Protein AF-A0A4R6F781-F1 (afdb_monomer)

Mean predicted aligned error: 14.63 Å

Nearest PDB structures (foldseek):
  2o2l-assembly2_L  TM=5.887E-01  e=5.735E-02  Escherichia coli
  2o2l-assembly1_H  TM=6.234E-01  e=1.336E-01  Escherichia coli
  2wv6-assembly2_D  TM=6.504E-01  e=1.875E-01  Citrobacter freundii
  2nch-assembly1_A  TM=5.104E-01  e=1.067E-01  Wolbachia endosymbiont strain TRS of Brugia malayi
  4d05-assembly2_B  TM=3.793E-01  e=1.414E-01  Psychromonas sp. SP041

Sequence (125 aa):
MSDAETRAGKNKVAKFSATSRRASSVRAALCRALPFLRTRLQTTSIPRRTTGKVSSLEYDRFGDFEGFRLLTEEGFEHAFRSREHAIEDVIRCAWRERDVITVIVLRHEPHVPVSIVLRRAPRLH

Foldseek 3Di:
DDDDDDDDDDWDKDADDPDDDDDDDDDDDDDPDDPDDDDPPPPPQDWDKAKAWWPFWDADPVRQGFWTWGQGPVRDIDTAGDRDVVVVVVNVVCNVLRWMKMFTGGPVCNRYGRIIITHGDPPPD

pLDDT: mean 71.87, std 24.79, range [28.05, 96.25]

Secondary structure (DSSP, 8-state):
------------EEE--------------------S---------PPEEEEEEEEEEEE-TTS-EEEEEEEETTS-EEEEE---HHHHHHHHHHHHHT-EEEEEEETTEEEEEEEEEEEPPP---

Structure (mmCIF, N/CA/C/O backbone):
data_AF-A0A4R6F781-F1
#
_entry.id   AF-A0A4R6F781-F1
#
loop_
_atom_site.group_PDB
_atom_site.id
_atom_site.type_symbol
_atom_site.label_atom_id
_atom_site.label_alt_id
_atom_site.label_comp_id
_atom_site.label_asym_id
_atom_site.label_entity_id
_atom_site.label_seq_id
_atom_site.pdbx_PDB_ins_code
_atom_site.Cartn_x
_atom_site.Cartn_y
_atom_site.Cartn_z
_atom_site.occupancy
_atom_site.B_iso_or_equiv
_atom_site.auth_seq_id
_atom_site.auth_comp_id
_atom_site.auth_asym_id
_atom_site.auth_atom_id
_atom_site.pdbx_PDB_model_num
ATOM 1 N N . MET A 1 1 ? -18.808 -30.383 31.584 1.00 37.31 1 MET A N 1
ATOM 2 C CA . MET A 1 1 ? -18.806 -31.017 30.252 1.00 37.31 1 MET A CA 1
ATOM 3 C C . MET A 1 1 ? -18.977 -29.875 29.258 1.00 37.31 1 MET A C 1
ATOM 5 O O . MET A 1 1 ? -20.035 -29.270 29.275 1.00 37.31 1 MET A O 1
ATOM 9 N N . SER A 1 2 ? -17.875 -29.295 28.767 1.00 41.69 2 SER A N 1
ATOM 10 C CA . SER A 1 2 ? -17.191 -29.708 27.515 1.00 41.69 2 SER A CA 1
ATOM 11 C C . SER A 1 2 ? -17.969 -29.128 26.317 1.00 41.69 2 SER A C 1
ATOM 13 O O . SER A 1 2 ? -19.146 -29.423 26.198 1.00 41.69 2 SER A O 1
ATOM 15 N N . ASP A 1 3 ? -17.471 -28.233 25.461 1.00 36.88 3 ASP A N 1
ATOM 16 C CA . ASP A 1 3 ? -16.095 -27.963 25.050 1.00 36.88 3 ASP A CA 1
ATOM 17 C C . ASP A 1 3 ? -15.907 -26.528 24.531 1.00 36.88 3 ASP A C 1
ATOM 19 O O . ASP A 1 3 ? -16.803 -25.912 23.954 1.00 36.88 3 ASP A O 1
ATOM 23 N N . ALA A 1 4 ? -14.693 -26.019 24.735 1.00 47.44 4 ALA A N 1
ATOM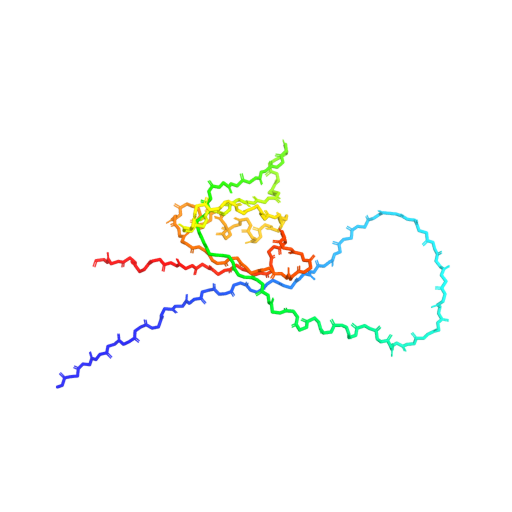 24 C CA . ALA A 1 4 ? -14.168 -24.816 24.115 1.00 47.44 4 ALA A CA 1
ATOM 25 C C . ALA A 1 4 ? -13.626 -25.166 22.7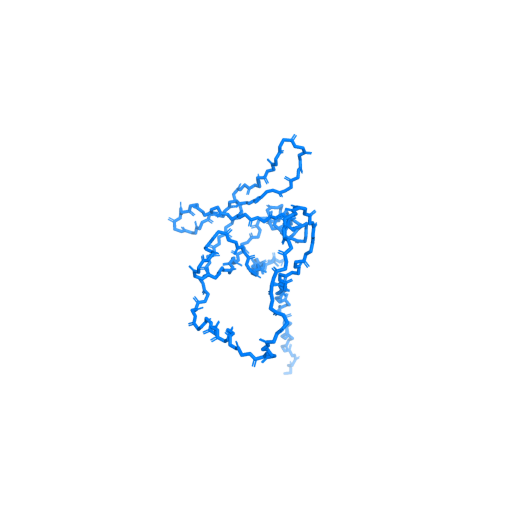21 1.00 47.44 4 ALA A C 1
ATOM 27 O O . ALA A 1 4 ? -12.674 -25.936 22.608 1.00 47.44 4 ALA A O 1
ATOM 28 N N . GLU A 1 5 ? -14.181 -24.579 21.660 1.00 38.59 5 GLU A N 1
ATOM 29 C CA . GLU A 1 5 ? -13.634 -24.742 20.310 1.00 38.59 5 GLU A CA 1
ATOM 30 C C . GLU A 1 5 ? -12.782 -23.524 19.929 1.00 38.59 5 GLU A C 1
ATOM 32 O O . GLU A 1 5 ? -13.252 -22.495 19.443 1.00 38.59 5 GLU A O 1
ATOM 37 N N . THR A 1 6 ? -11.479 -23.641 20.185 1.00 44.66 6 THR A N 1
ATOM 38 C CA . THR A 1 6 ? -10.445 -22.711 19.727 1.00 44.66 6 THR A CA 1
ATOM 39 C C . THR A 1 6 ? -10.297 -22.805 18.205 1.00 44.66 6 THR A C 1
ATOM 41 O O . THR A 1 6 ? -9.727 -23.766 17.689 1.00 44.66 6 THR A O 1
ATOM 44 N N . ARG A 1 7 ? -10.762 -21.795 17.457 1.00 43.66 7 ARG A N 1
ATOM 45 C CA . ARG A 1 7 ? -10.532 -21.703 16.003 1.00 43.66 7 ARG A CA 1
ATOM 46 C C . ARG A 1 7 ? -9.412 -20.720 15.679 1.00 43.66 7 ARG A C 1
ATOM 48 O O . ARG A 1 7 ? -9.551 -19.506 15.786 1.00 43.66 7 ARG A O 1
ATOM 55 N N . ALA A 1 8 ? -8.285 -21.295 15.268 1.00 40.84 8 ALA A N 1
ATOM 56 C CA . ALA A 1 8 ? -7.072 -20.612 14.850 1.00 40.84 8 ALA A CA 1
ATOM 57 C C . ALA A 1 8 ? -7.319 -19.641 13.677 1.00 40.84 8 ALA A C 1
ATOM 59 O O . ALA A 1 8 ? -7.672 -20.048 12.566 1.00 40.84 8 ALA A O 1
ATOM 60 N N . GLY A 1 9 ? -7.079 -18.349 13.915 1.00 40.84 9 GLY A N 1
ATOM 61 C CA . GLY A 1 9 ? -7.039 -17.317 12.882 1.00 40.84 9 GLY A CA 1
ATOM 62 C C . GLY A 1 9 ? -5.880 -17.562 11.915 1.00 40.84 9 GLY A C 1
ATOM 63 O O . GLY A 1 9 ? -4.708 -17.499 12.286 1.00 40.84 9 GLY A O 1
ATOM 64 N N . LYS A 1 10 ? -6.202 -17.860 10.654 1.00 40.25 10 LYS A N 1
ATOM 65 C CA . LYS A 1 10 ? -5.215 -18.061 9.587 1.00 40.25 10 LYS A CA 1
ATOM 66 C C . LYS A 1 10 ? -4.642 -16.710 9.149 1.00 40.25 10 LYS A C 1
ATOM 68 O O . LYS A 1 10 ? -5.198 -16.052 8.273 1.00 40.25 10 LYS A O 1
ATOM 73 N N . ASN A 1 11 ? -3.509 -16.315 9.727 1.00 39.56 11 ASN 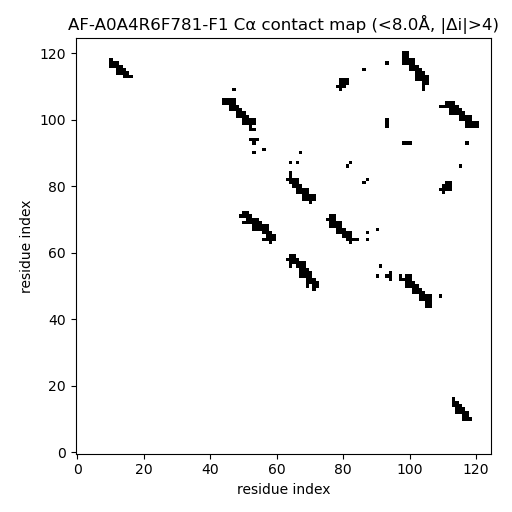A N 1
ATOM 74 C CA . ASN A 1 11 ? -2.701 -15.205 9.219 1.00 39.56 11 ASN A CA 1
ATOM 75 C C . ASN A 1 11 ? -2.100 -15.600 7.862 1.00 39.56 11 ASN A C 1
ATOM 77 O O . ASN A 1 11 ? -1.165 -16.399 7.797 1.00 39.56 11 ASN A O 1
ATOM 81 N N . LYS A 1 12 ? -2.634 -15.052 6.764 1.00 46.22 12 LYS A N 1
ATOM 82 C CA . LYS A 1 12 ? -2.005 -15.180 5.444 1.00 46.22 12 LYS A CA 1
ATOM 83 C C . LYS A 1 12 ? -0.759 -14.296 5.412 1.00 46.22 12 LYS A C 1
ATOM 85 O O . LYS A 1 12 ? -0.855 -13.074 5.367 1.00 46.22 12 LYS A O 1
ATOM 90 N N . VAL A 1 13 ? 0.408 -14.932 5.455 1.00 44.47 13 VAL A N 1
ATOM 91 C CA . VAL A 1 13 ? 1.707 -14.281 5.263 1.00 44.47 13 VAL A CA 1
ATOM 92 C C . VAL A 1 13 ? 2.132 -14.518 3.821 1.00 44.47 13 VAL A C 1
ATOM 94 O O . VAL A 1 13 ? 2.471 -15.642 3.457 1.00 44.47 13 VAL A O 1
ATOM 97 N N . ALA A 1 14 ? 2.116 -13.470 3.002 1.00 52.00 14 ALA A N 1
ATOM 98 C CA . ALA A 1 14 ? 2.714 -13.526 1.677 1.00 52.00 14 ALA A CA 1
ATOM 99 C C . ALA A 1 14 ? 4.215 -13.206 1.811 1.00 52.00 14 ALA A C 1
ATOM 101 O O . ALA A 1 14 ? 4.609 -12.102 2.204 1.00 52.00 14 ALA A O 1
ATOM 102 N N . LYS A 1 15 ? 5.060 -14.216 1.574 1.00 36.34 15 LYS A N 1
ATOM 103 C CA . LYS A 1 15 ? 6.518 -14.069 1.462 1.00 36.34 15 LYS A CA 1
ATOM 104 C C . LYS A 1 15 ? 6.855 -13.964 -0.020 1.00 36.34 15 LYS A C 1
ATOM 106 O O . LYS A 1 15 ? 6.595 -14.915 -0.750 1.00 36.34 15 LYS A O 1
ATOM 111 N N . PHE A 1 16 ? 7.431 -12.844 -0.445 1.00 43.28 16 PHE A N 1
ATOM 112 C CA . PHE A 1 16 ? 7.812 -12.636 -1.838 1.00 43.28 16 PHE A CA 1
ATOM 113 C C . PHE A 1 16 ? 9.327 -12.786 -1.987 1.00 43.28 16 PHE A C 1
ATOM 115 O O . PHE A 1 16 ? 10.110 -12.125 -1.306 1.00 43.28 16 PHE A O 1
ATOM 122 N N . SER A 1 17 ? 9.743 -13.721 -2.840 1.00 31.92 17 SER A N 1
ATOM 123 C CA . SER A 1 17 ? 11.125 -13.856 -3.288 1.00 31.92 17 SER A CA 1
ATOM 124 C C . SER A 1 17 ? 11.301 -13.020 -4.550 1.00 31.92 17 SER A C 1
ATOM 126 O O . SER A 1 17 ? 10.728 -13.356 -5.589 1.00 31.92 17 SER A O 1
ATOM 128 N N . ALA A 1 18 ? 12.102 -11.957 -4.455 1.00 36.31 18 ALA A N 1
ATOM 129 C CA . ALA A 1 18 ? 12.500 -11.113 -5.575 1.00 36.31 18 ALA A CA 1
ATOM 130 C C . ALA A 1 18 ? 13.057 -11.978 -6.718 1.00 36.31 18 ALA A C 1
ATOM 132 O O . ALA A 1 18 ? 14.193 -12.454 -6.666 1.00 36.31 18 ALA A O 1
ATOM 133 N N . THR A 1 19 ? 12.238 -12.219 -7.742 1.00 37.38 19 THR A N 1
ATOM 134 C CA . THR A 1 19 ? 12.631 -13.017 -8.904 1.00 37.38 19 THR A CA 1
ATOM 135 C C . THR A 1 19 ? 12.803 -12.085 -10.089 1.00 37.38 19 THR A C 1
ATOM 137 O O . THR A 1 19 ? 11.876 -11.761 -10.820 1.00 37.38 19 THR A O 1
ATOM 140 N N . SER A 1 20 ? 14.046 -11.638 -10.227 1.00 39.53 20 SER A N 1
ATOM 141 C CA . SER A 1 20 ? 14.620 -10.982 -11.397 1.00 39.53 20 SER A CA 1
ATOM 142 C C . SER A 1 20 ? 14.372 -11.753 -12.703 1.00 39.53 20 SER A C 1
ATOM 144 O O . SER A 1 20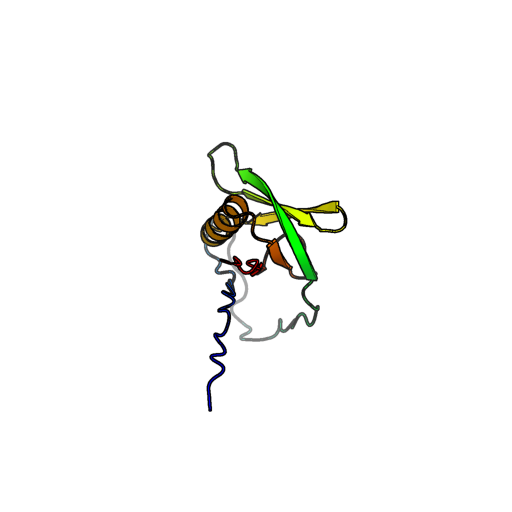 ? 14.500 -12.982 -12.715 1.00 39.53 20 SER A O 1
ATOM 146 N N . ARG A 1 21 ? 14.100 -11.005 -13.791 1.00 43.88 21 ARG A N 1
ATOM 147 C CA . ARG A 1 21 ? 14.527 -11.149 -15.217 1.00 43.88 21 ARG A CA 1
ATOM 148 C C . ARG A 1 21 ? 13.634 -10.213 -16.063 1.00 43.88 21 ARG A C 1
ATOM 150 O O . ARG A 1 21 ? 12.451 -10.162 -15.778 1.00 43.88 21 ARG A O 1
ATOM 157 N N . ARG A 1 22 ? 14.007 -9.493 -17.132 1.00 45.66 22 ARG A N 1
ATOM 158 C CA . ARG A 1 22 ? 15.173 -9.207 -18.024 1.00 45.66 22 ARG A CA 1
ATOM 159 C C . ARG A 1 22 ? 14.634 -8.121 -19.014 1.00 45.66 22 ARG A C 1
ATOM 161 O O . ARG A 1 22 ? 13.423 -8.006 -19.110 1.00 45.66 22 ARG A O 1
ATOM 168 N N . ALA A 1 23 ? 15.338 -7.357 -19.853 1.00 33.41 23 ALA A N 1
ATOM 169 C CA . ALA A 1 23 ? 16.737 -7.085 -20.192 1.00 33.41 23 ALA A CA 1
ATOM 170 C C . ALA A 1 23 ? 16.756 -5.992 -21.291 1.00 33.41 23 ALA A C 1
ATOM 172 O O . ALA A 1 23 ? 15.862 -6.005 -22.128 1.00 33.41 23 ALA A O 1
ATOM 173 N N . SER A 1 24 ? 17.806 -5.157 -21.335 1.00 30.53 24 SER A N 1
ATOM 174 C CA . SER A 1 24 ? 18.468 -4.556 -22.527 1.00 30.53 24 SER A CA 1
ATOM 175 C C . SER A 1 24 ? 19.379 -3.418 -22.017 1.00 30.53 24 SER A C 1
ATOM 177 O O . SER A 1 24 ? 18.921 -2.643 -21.193 1.00 30.53 24 SER A O 1
ATOM 179 N N . SER A 1 25 ? 20.647 -3.202 -22.380 1.00 28.05 25 SER A N 1
ATOM 180 C CA . SER A 1 25 ? 21.476 -3.662 -23.491 1.00 28.05 25 SER A CA 1
ATOM 181 C C . SER A 1 25 ? 22.961 -3.296 -23.217 1.00 28.05 25 SER A C 1
ATOM 183 O O . SER A 1 25 ? 23.234 -2.333 -22.509 1.00 28.05 25 SER A O 1
ATOM 185 N N . VAL A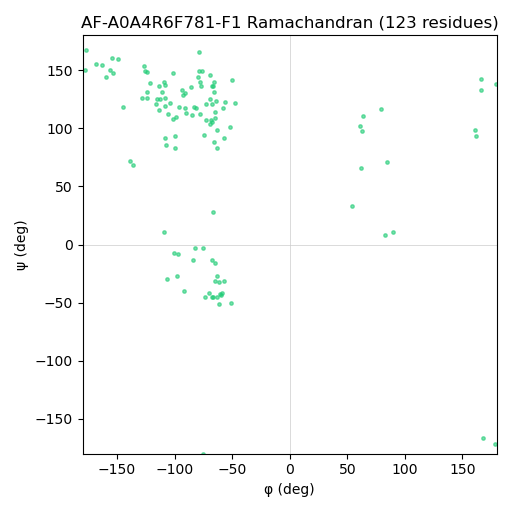 1 26 ? 23.885 -4.048 -23.834 1.00 37.41 26 VAL A N 1
ATOM 186 C CA . VAL A 1 26 ? 25.315 -3.773 -24.151 1.00 37.41 26 VAL A CA 1
ATOM 187 C C . VAL A 1 26 ? 26.346 -3.508 -23.026 1.00 37.41 26 VAL A C 1
ATOM 189 O O . VAL A 1 26 ? 26.565 -2.377 -22.615 1.00 37.41 26 VAL A O 1
ATOM 192 N N . ARG A 1 27 ? 27.162 -4.521 -22.686 1.00 33.78 27 ARG A N 1
ATOM 193 C CA . ARG A 1 27 ? 28.599 -4.592 -23.059 1.00 33.78 27 ARG A CA 1
ATOM 194 C C . ARG A 1 27 ? 29.262 -5.858 -22.509 1.00 33.78 27 ARG A C 1
ATOM 196 O O . ARG A 1 27 ? 29.007 -6.301 -21.397 1.00 33.78 27 ARG A O 1
ATOM 203 N N . ALA A 1 28 ? 30.081 -6.446 -23.367 1.00 28.47 28 ALA A N 1
ATOM 204 C CA . ALA A 1 28 ? 30.699 -7.747 -23.229 1.00 28.47 28 ALA A CA 1
ATOM 205 C C . ALA A 1 28 ? 31.880 -7.775 -22.242 1.00 28.47 28 ALA A C 1
ATOM 207 O O . ALA A 1 28 ? 32.655 -6.830 -22.165 1.00 28.47 28 ALA A O 1
ATOM 208 N N . ALA A 1 29 ? 32.024 -8.950 -21.623 1.00 31.77 29 ALA A N 1
ATOM 209 C CA . ALA A 1 29 ? 33.270 -9.684 -21.400 1.00 31.77 29 ALA A CA 1
ATOM 210 C C . ALA A 1 29 ? 34.368 -9.059 -20.520 1.00 31.77 29 ALA A C 1
ATOM 212 O O . ALA A 1 29 ? 35.148 -8.236 -20.980 1.00 31.77 29 ALA A O 1
ATOM 213 N N . LEU A 1 30 ? 34.570 -9.649 -19.333 1.00 33.81 30 LEU A N 1
ATOM 214 C CA . LEU A 1 30 ? 35.845 -10.301 -19.006 1.00 33.81 30 LEU A CA 1
ATOM 215 C C . LEU A 1 30 ? 35.703 -11.245 -17.796 1.00 33.81 30 LEU A C 1
ATOM 217 O O . LEU A 1 30 ? 34.864 -11.035 -16.927 1.00 33.81 30 LEU A O 1
ATOM 221 N N . CYS A 1 31 ? 36.583 -12.246 -17.748 1.00 28.61 31 CYS A N 1
ATOM 222 C CA . CYS A 1 31 ? 36.906 -13.106 -16.602 1.00 28.61 31 CYS A CA 1
ATOM 223 C C . CYS A 1 31 ? 36.014 -14.333 -16.338 1.00 28.61 31 CYS A C 1
ATOM 225 O O . CYS A 1 31 ? 35.351 -14.480 -15.313 1.00 28.61 31 CYS A O 1
ATOM 227 N N . ARG A 1 32 ? 36.166 -15.322 -17.232 1.00 41.12 32 ARG A N 1
ATOM 228 C CA . ARG A 1 32 ? 36.239 -16.739 -16.843 1.00 41.12 32 ARG A CA 1
ATOM 229 C C . ARG A 1 32 ? 37.488 -16.950 -15.979 1.00 41.12 32 ARG A C 1
ATOM 231 O O . ARG A 1 32 ? 38.568 -17.060 -16.541 1.00 41.12 32 ARG A O 1
ATOM 238 N N . ALA A 1 33 ? 37.331 -16.982 -14.660 1.00 39.44 33 ALA A N 1
ATOM 239 C CA . ALA A 1 33 ? 38.185 -17.682 -13.689 1.00 39.44 33 ALA A CA 1
ATOM 240 C C . ALA A 1 33 ? 37.928 -17.062 -12.317 1.00 39.44 33 ALA A C 1
ATOM 242 O O . ALA A 1 33 ? 38.436 -15.985 -12.044 1.00 39.44 33 ALA A O 1
ATOM 243 N N . LEU A 1 34 ? 37.081 -17.720 -11.524 1.00 45.56 34 LEU A N 1
ATOM 244 C CA . LEU A 1 34 ? 36.984 -17.716 -10.057 1.00 45.56 34 LEU A CA 1
ATOM 245 C C . LEU A 1 34 ? 35.585 -18.269 -9.733 1.00 45.56 34 LEU A C 1
ATOM 247 O O . LEU A 1 34 ? 34.602 -17.523 -9.759 1.00 45.56 34 LEU A O 1
ATOM 251 N N . PRO A 1 35 ? 35.438 -19.585 -9.501 1.00 41.03 35 PRO A N 1
ATOM 252 C CA . PRO A 1 35 ? 34.192 -20.093 -8.974 1.00 41.03 35 PRO A CA 1
ATOM 253 C C . PRO A 1 35 ? 34.074 -19.563 -7.543 1.00 41.03 35 PRO A C 1
ATOM 255 O O . PRO A 1 35 ? 35.024 -19.622 -6.769 1.00 41.03 35 PRO A O 1
ATOM 258 N N . PHE A 1 36 ? 32.886 -19.098 -7.175 1.00 44.47 36 PHE A N 1
ATOM 259 C CA . PHE A 1 36 ? 32.420 -19.319 -5.812 1.00 44.47 36 PHE A CA 1
ATOM 260 C C . PHE A 1 36 ? 33.281 -18.687 -4.697 1.00 44.47 36 PHE A C 1
ATOM 262 O O . PHE A 1 36 ? 33.817 -19.388 -3.847 1.00 44.47 36 PHE A O 1
ATOM 269 N N . LEU A 1 37 ? 33.351 -17.355 -4.613 1.00 41.91 37 LEU A N 1
ATOM 270 C CA . LEU A 1 37 ? 33.647 -16.706 -3.331 1.00 41.91 37 LEU A CA 1
ATOM 271 C C . LEU A 1 37 ? 32.894 -15.385 -3.158 1.00 41.91 37 LEU A C 1
ATOM 273 O O . LEU A 1 37 ? 33.121 -14.403 -3.850 1.00 41.91 37 LEU A O 1
ATOM 277 N N . ARG A 1 38 ? 32.059 -15.395 -2.112 1.00 43.28 38 ARG A N 1
ATOM 278 C CA . ARG A 1 38 ? 31.672 -14.256 -1.273 1.00 43.28 38 ARG A CA 1
ATOM 279 C C . ARG A 1 38 ? 30.924 -13.100 -1.943 1.00 43.28 38 ARG A C 1
ATOM 281 O O . ARG A 1 38 ? 31.480 -12.046 -2.216 1.00 43.28 38 ARG A O 1
ATOM 288 N N . THR A 1 39 ? 29.603 -13.157 -1.798 1.00 41.97 39 THR A N 1
ATOM 289 C CA . THR A 1 39 ? 28.966 -12.143 -0.940 1.00 41.97 39 THR A CA 1
ATOM 290 C C . THR A 1 39 ? 27.870 -12.770 -0.079 1.00 41.97 39 THR A C 1
ATOM 292 O O . THR A 1 39 ? 26.681 -12.526 -0.236 1.00 41.97 39 THR A O 1
ATOM 295 N N . ARG A 1 40 ? 28.297 -13.564 0.915 1.00 47.69 40 ARG A N 1
ATOM 296 C CA . ARG A 1 40 ? 27.629 -13.535 2.223 1.00 47.69 40 ARG A CA 1
ATOM 297 C C . ARG A 1 40 ? 27.838 -12.127 2.784 1.00 47.69 40 ARG A C 1
ATOM 299 O O . ARG A 1 40 ? 28.745 -11.907 3.575 1.00 47.69 40 ARG A O 1
ATOM 306 N N . LEU A 1 41 ? 27.004 -11.183 2.386 1.00 50.44 41 LEU A N 1
ATOM 307 C CA . LEU A 1 41 ? 26.536 -10.205 3.349 1.00 50.44 41 LEU A CA 1
ATOM 308 C C . LEU A 1 41 ? 25.157 -10.707 3.734 1.00 50.44 41 LEU A C 1
ATOM 310 O O . LEU A 1 41 ? 24.137 -10.349 3.160 1.00 50.44 41 LEU A O 1
ATOM 314 N N . GLN A 1 42 ? 25.171 -11.654 4.675 1.00 49.09 42 GLN A N 1
ATOM 315 C CA . GLN A 1 42 ? 24.030 -11.891 5.537 1.00 49.09 42 GLN A CA 1
ATOM 316 C C . GLN A 1 42 ? 23.770 -10.556 6.218 1.00 49.09 42 GLN A C 1
ATOM 318 O O . GLN A 1 42 ? 24.397 -10.217 7.217 1.00 49.09 42 GLN A O 1
ATOM 323 N N . THR A 1 43 ? 22.908 -9.753 5.612 1.00 48.81 43 THR A N 1
ATOM 324 C CA . THR A 1 43 ? 22.372 -8.569 6.240 1.00 48.81 43 THR A CA 1
ATOM 325 C C . THR A 1 43 ? 21.522 -9.063 7.404 1.00 48.81 43 THR A C 1
ATOM 327 O O . THR A 1 43 ? 20.318 -9.258 7.295 1.00 48.81 43 THR A O 1
ATOM 330 N N . THR A 1 44 ? 22.160 -9.238 8.555 1.00 55.88 44 THR A N 1
ATOM 331 C CA . THR A 1 44 ? 21.538 -9.289 9.880 1.00 55.88 44 THR A CA 1
ATOM 332 C C . THR A 1 44 ? 20.935 -7.924 10.245 1.00 55.88 44 THR A C 1
ATOM 334 O O . THR A 1 44 ? 20.837 -7.571 11.415 1.00 55.88 44 THR A O 1
ATOM 337 N N . SER A 1 45 ? 20.527 -7.108 9.260 1.00 66.88 45 SER A N 1
ATOM 338 C CA . SER A 1 45 ? 19.754 -5.910 9.547 1.00 66.88 45 SER A CA 1
ATOM 339 C C . SER A 1 45 ? 18.332 -6.361 9.817 1.00 66.88 45 SER A C 1
ATOM 341 O O . SER A 1 45 ? 17.644 -6.839 8.913 1.00 66.88 45 SER A O 1
ATOM 343 N N . ILE A 1 46 ? 17.915 -6.209 11.067 1.00 78.69 46 ILE A N 1
ATOM 344 C CA . ILE A 1 46 ? 16.537 -6.402 11.502 1.00 78.69 46 ILE A CA 1
ATOM 345 C C . ILE A 1 46 ? 15.621 -5.649 10.516 1.00 78.69 46 ILE A C 1
ATOM 347 O O . ILE A 1 46 ? 15.815 -4.443 10.320 1.00 78.69 46 ILE A O 1
ATOM 351 N N . PRO A 1 47 ? 14.676 -6.334 9.844 1.00 85.81 47 PRO A N 1
ATOM 352 C CA . PRO A 1 47 ? 13.784 -5.683 8.897 1.00 85.81 47 PRO A CA 1
ATOM 353 C C . PRO A 1 47 ? 12.881 -4.699 9.640 1.00 85.81 47 PRO A C 1
ATOM 355 O O . PRO A 1 47 ? 12.401 -4.989 10.740 1.00 85.81 47 PRO A O 1
ATOM 358 N N . ARG A 1 48 ? 12.642 -3.530 9.041 1.00 90.50 48 ARG A N 1
ATOM 359 C CA . ARG A 1 48 ? 11.725 -2.542 9.611 1.00 90.50 48 ARG A CA 1
ATOM 360 C C . ARG A 1 48 ? 10.294 -2.941 9.288 1.00 90.50 48 ARG A C 1
ATOM 362 O O . ARG A 1 48 ? 10.017 -3.490 8.224 1.00 90.50 48 ARG A O 1
ATOM 369 N N . ARG A 1 49 ? 9.396 -2.684 10.233 1.00 93.69 49 ARG A N 1
ATOM 370 C CA . ARG A 1 49 ? 7.971 -2.979 10.107 1.00 93.69 49 ARG A CA 1
ATOM 371 C C . ARG A 1 49 ? 7.191 -1.700 10.328 1.00 93.69 49 ARG A C 1
ATOM 373 O O . ARG A 1 49 ? 7.415 -1.035 11.333 1.00 93.69 49 ARG A O 1
ATOM 380 N N . THR A 1 50 ? 6.264 -1.417 9.430 1.00 94.00 50 THR A N 1
ATOM 381 C CA . THR A 1 50 ? 5.363 -0.271 9.528 1.00 94.00 50 THR A CA 1
ATOM 382 C C . THR A 1 50 ? 3.940 -0.796 9.467 1.00 94.00 50 THR A C 1
ATOM 384 O O . THR A 1 50 ? 3.607 -1.558 8.561 1.00 94.00 50 THR A O 1
ATOM 387 N N . THR A 1 51 ? 3.114 -0.442 10.450 1.00 94.75 51 THR A N 1
ATOM 388 C CA . THR A 1 51 ? 1.716 -0.886 10.528 1.00 94.75 51 THR A CA 1
ATOM 389 C C . THR A 1 51 ? 0.791 0.304 10.341 1.00 94.75 51 THR A C 1
ATOM 391 O O . THR A 1 51 ? 1.037 1.368 10.901 1.00 94.75 51 THR A O 1
ATOM 394 N N . GLY A 1 52 ? -0.258 0.125 9.546 1.00 94.06 52 GLY A N 1
ATOM 395 C CA . GLY A 1 52 ? -1.197 1.194 9.253 1.00 94.06 52 GLY A CA 1
ATOM 396 C C . GLY A 1 52 ? -2.292 0.771 8.288 1.00 94.06 52 GLY A C 1
ATOM 397 O O . GLY A 1 52 ? -2.425 -0.404 7.941 1.00 94.06 52 GLY A O 1
ATOM 398 N N . LYS A 1 53 ? -3.076 1.747 7.843 1.00 94.25 53 LYS A N 1
ATOM 399 C CA . LYS A 1 53 ? -4.087 1.565 6.799 1.00 94.25 53 LYS A CA 1
ATOM 400 C C . LYS A 1 53 ? -3.566 2.095 5.478 1.00 94.25 53 LYS A C 1
ATOM 402 O O . LYS A 1 53 ? -2.828 3.073 5.442 1.00 94.25 53 LYS A O 1
ATOM 407 N N . VAL A 1 54 ? -3.985 1.470 4.387 1.00 94.81 54 VAL A N 1
ATOM 408 C CA . VAL A 1 54 ? -3.712 2.002 3.050 1.00 94.81 54 VAL A CA 1
ATOM 409 C C . VAL A 1 54 ? -4.512 3.297 2.883 1.00 94.81 54 VAL A C 1
ATOM 411 O O . VAL A 1 54 ? -5.737 3.277 3.030 1.00 94.81 54 VAL A O 1
ATOM 414 N N . SER A 1 55 ? -3.832 4.416 2.626 1.00 95.00 55 SER A N 1
ATOM 415 C CA . SER A 1 55 ? -4.477 5.712 2.376 1.00 95.00 55 SER A CA 1
ATOM 416 C C . SER A 1 55 ? -4.720 5.941 0.885 1.00 95.00 55 SER A C 1
ATOM 418 O O . SER A 1 55 ? -5.806 6.389 0.517 1.00 95.00 55 SER A O 1
ATOM 420 N N . SER A 1 56 ? -3.772 5.556 0.026 1.00 94.56 56 SER A N 1
ATOM 421 C CA . SER A 1 56 ? -3.893 5.675 -1.430 1.00 94.56 56 SER A CA 1
ATOM 422 C C . SER A 1 56 ? -3.145 4.577 -2.196 1.00 94.56 56 SER A C 1
ATOM 424 O O . SER A 1 56 ? -2.224 3.942 -1.676 1.00 94.56 56 SER A O 1
ATOM 426 N N . LEU A 1 57 ? -3.556 4.373 -3.450 1.00 95.00 57 LEU A N 1
ATOM 427 C CA . LEU A 1 57 ? -2.873 3.573 -4.469 1.00 95.00 57 LEU A CA 1
ATOM 428 C C . LEU A 1 57 ? -2.289 4.528 -5.520 1.00 95.00 57 LEU A C 1
ATOM 430 O O . LEU A 1 57 ? -2.964 5.479 -5.915 1.00 95.00 57 LEU A O 1
ATOM 434 N N . GLU A 1 58 ? -1.062 4.278 -5.965 1.00 94.75 58 GLU A N 1
ATOM 435 C CA . GLU A 1 58 ? -0.369 5.060 -6.991 1.00 94.75 58 GLU A CA 1
ATOM 436 C C . GLU A 1 58 ? -0.286 4.238 -8.283 1.00 94.75 58 GLU A C 1
ATOM 438 O O . GLU A 1 58 ? 0.192 3.099 -8.280 1.00 94.75 58 GLU A O 1
ATOM 443 N N . TYR A 1 59 ? -0.760 4.830 -9.377 1.00 93.88 59 TYR A N 1
ATOM 444 C CA . TYR A 1 59 ? 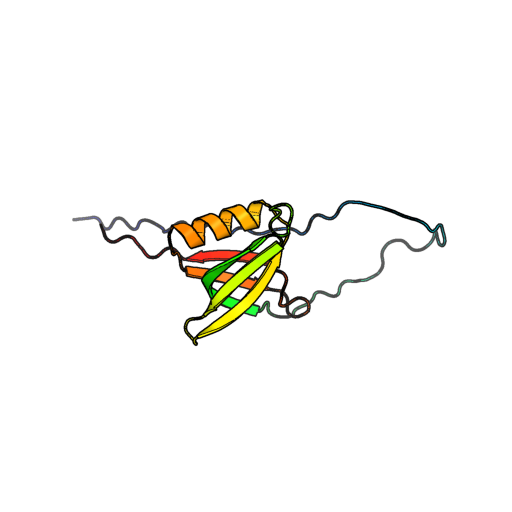-0.715 4.258 -10.718 1.00 93.88 59 TYR A CA 1
ATOM 445 C C . TYR A 1 59 ? -0.006 5.227 -11.654 1.00 93.88 59 TYR A C 1
ATOM 447 O O . TYR A 1 59 ? -0.105 6.447 -11.486 1.00 93.88 59 TYR A O 1
ATOM 455 N N . ASP A 1 60 ? 0.679 4.684 -12.652 1.00 92.62 60 ASP A N 1
ATOM 456 C CA . ASP A 1 60 ? 1.261 5.491 -13.710 1.00 92.62 60 ASP A CA 1
ATOM 457 C C . ASP A 1 60 ? 0.190 5.989 -14.705 1.00 92.62 60 ASP A C 1
ATOM 459 O O . ASP A 1 60 ? -1.007 5.711 -14.591 1.00 92.62 60 ASP A O 1
ATOM 463 N N . ARG A 1 61 ? 0.620 6.742 -15.724 1.00 95.00 61 ARG A N 1
ATOM 464 C CA . ARG A 1 61 ? -0.282 7.286 -16.757 1.00 95.00 61 ARG A CA 1
ATOM 465 C C . ARG A 1 61 ? -0.960 6.222 -17.633 1.00 95.00 61 ARG A C 1
ATOM 467 O O . ARG A 1 61 ? -1.882 6.565 -18.368 1.00 95.00 61 ARG A O 1
ATOM 474 N N . PHE A 1 62 ? -0.463 4.988 -17.623 1.00 94.06 62 PHE A N 1
ATOM 475 C CA . PHE A 1 62 ? -1.016 3.857 -18.363 1.00 94.06 62 PHE A CA 1
ATOM 476 C C . PHE A 1 62 ? -1.935 2.991 -17.492 1.00 94.06 62 PHE A C 1
ATOM 478 O O . PHE A 1 62 ? -2.642 2.139 -18.025 1.00 94.06 62 PHE A O 1
ATOM 485 N N . GLY A 1 63 ? -1.990 3.258 -16.184 1.00 89.50 63 GLY A N 1
ATOM 486 C CA . GLY A 1 63 ? -2.773 2.490 -15.224 1.00 89.50 63 GLY A CA 1
ATOM 487 C C . GLY A 1 63 ? -2.004 1.320 -14.616 1.00 89.50 63 GLY A C 1
ATOM 488 O O . GLY A 1 63 ? -2.617 0.499 -13.937 1.00 89.50 63 GLY A O 1
ATOM 489 N N . ASP A 1 64 ? -0.687 1.245 -14.821 1.00 91.06 64 ASP A N 1
ATOM 490 C CA . ASP A 1 64 ? 0.148 0.243 -14.172 1.00 91.06 64 ASP A CA 1
ATOM 491 C C . ASP A 1 64 ? 0.410 0.645 -12.719 1.00 91.06 64 ASP A C 1
ATOM 493 O O . ASP A 1 64 ? 0.698 1.803 -12.402 1.00 91.06 64 ASP A O 1
ATOM 497 N N . PHE A 1 65 ? 0.315 -0.328 -11.817 1.00 93.31 65 PHE A N 1
ATOM 498 C CA . PHE A 1 65 ? 0.562 -0.117 -10.398 1.00 93.31 65 PHE A CA 1
ATOM 499 C C . PHE A 1 65 ? 2.025 0.275 -10.140 1.00 93.31 65 PHE A C 1
ATOM 501 O O . PHE A 1 65 ? 2.955 -0.451 -10.500 1.00 93.31 65 PHE A O 1
ATOM 508 N N . GLU A 1 66 ? 2.229 1.424 -9.490 1.00 94.69 66 GLU A N 1
ATOM 509 C CA . GLU A 1 66 ? 3.556 1.940 -9.136 1.00 94.69 66 GLU A CA 1
ATOM 510 C C . GLU A 1 66 ? 3.849 1.804 -7.634 1.00 94.69 66 GLU A C 1
ATOM 512 O O . GLU A 1 66 ? 5.005 1.633 -7.217 1.00 94.69 66 GLU A O 1
ATOM 517 N N . GLY A 1 67 ? 2.809 1.852 -6.801 1.00 94.88 67 GLY A N 1
ATOM 518 C CA . GLY A 1 67 ? 2.975 1.815 -5.359 1.00 94.88 67 GLY A CA 1
ATOM 519 C C . GLY A 1 67 ? 1.725 2.172 -4.573 1.00 94.88 67 GLY A C 1
ATOM 520 O O . GLY A 1 67 ? 0.608 2.205 -5.079 1.00 94.88 67 GLY A O 1
ATOM 521 N N . PHE A 1 68 ? 1.912 2.413 -3.282 1.00 95.94 68 PHE A N 1
ATOM 522 C CA . PHE A 1 68 ? 0.828 2.756 -2.370 1.00 95.94 68 PHE A CA 1
ATOM 523 C C . PHE A 1 68 ? 1.338 3.561 -1.179 1.00 95.94 68 PHE A C 1
ATOM 525 O O . PHE A 1 68 ? 2.524 3.517 -0.829 1.00 95.94 68 PHE A O 1
ATOM 532 N N . ARG A 1 69 ? 0.416 4.263 -0.519 1.00 96.25 69 ARG A N 1
ATOM 533 C CA . ARG A 1 69 ? 0.683 4.979 0.729 1.00 96.25 69 ARG A CA 1
ATOM 534 C C . ARG A 1 69 ? 0.016 4.299 1.904 1.00 96.25 69 ARG A C 1
ATOM 536 O O . ARG A 1 69 ? -1.117 3.822 1.822 1.00 96.25 69 ARG A O 1
ATOM 543 N N . LEU A 1 70 ? 0.748 4.262 3.007 1.00 95.69 70 LEU A N 1
ATOM 544 C CA . LEU A 1 70 ? 0.317 3.710 4.276 1.00 95.69 70 LEU A CA 1
ATOM 545 C C . LEU A 1 70 ? 0.267 4.826 5.317 1.00 95.69 70 LEU A C 1
ATOM 547 O O . LEU A 1 70 ? 1.297 5.424 5.614 1.00 95.69 70 LEU A O 1
ATOM 551 N N . LEU A 1 71 ? -0.904 5.055 5.899 1.00 95.56 71 LEU A N 1
ATOM 552 C CA . LEU A 1 71 ? -1.093 5.938 7.042 1.00 95.56 71 LEU A CA 1
ATOM 553 C C . LEU A 1 71 ? -0.966 5.129 8.336 1.00 95.56 71 LEU A C 1
ATOM 555 O O . LEU A 1 71 ? -1.748 4.200 8.571 1.00 95.56 71 LEU A O 1
ATOM 559 N N . THR A 1 72 ? 0.023 5.462 9.160 1.00 93.88 72 THR A N 1
ATOM 560 C CA . THR A 1 72 ? 0.236 4.833 10.470 1.00 93.88 72 THR A CA 1
ATOM 561 C C . THR A 1 72 ? -0.716 5.393 11.519 1.00 93.88 72 THR A C 1
ATOM 563 O O . THR A 1 72 ? -1.334 6.441 11.337 1.00 93.88 72 THR A O 1
ATOM 566 N N . GLU A 1 73 ? -0.824 4.700 12.652 1.00 90.12 73 GLU A N 1
ATOM 567 C CA . GLU A 1 73 ? -1.602 5.171 13.809 1.00 90.12 73 GLU A CA 1
ATOM 568 C C . GLU A 1 73 ? -1.044 6.474 14.399 1.00 90.12 73 GLU A C 1
ATOM 570 O O . GLU A 1 73 ? -1.792 7.285 14.932 1.00 90.12 73 GLU A O 1
ATOM 575 N N . GLU A 1 74 ? 0.257 6.706 14.234 1.00 91.06 74 GLU A N 1
ATOM 576 C CA . GLU A 1 74 ? 0.950 7.934 14.636 1.00 91.06 74 GLU A CA 1
ATOM 577 C C . GLU A 1 74 ? 0.669 9.117 13.686 1.00 91.06 74 GLU A C 1
ATOM 579 O O . GLU A 1 74 ? 1.147 10.224 13.919 1.00 91.06 74 GLU A O 1
ATOM 584 N N . GLY A 1 75 ? -0.099 8.901 12.609 1.00 92.56 75 GLY A N 1
ATOM 585 C CA . GLY A 1 75 ? -0.447 9.929 11.626 1.00 92.56 75 GLY A CA 1
ATOM 586 C C . GLY A 1 75 ? 0.615 10.164 10.548 1.00 92.56 75 GLY A C 1
ATOM 587 O O . GLY A 1 75 ? 0.479 11.092 9.753 1.00 92.56 75 GLY A O 1
ATOM 588 N N . PHE A 1 76 ? 1.658 9.331 10.483 1.00 94.25 76 PHE A N 1
ATOM 589 C CA . PHE A 1 76 ? 2.686 9.428 9.449 1.00 94.25 76 PHE A CA 1
ATOM 590 C C . PHE A 1 76 ? 2.280 8.668 8.187 1.00 94.25 76 PHE A C 1
ATOM 592 O O . PHE A 1 76 ? 1.847 7.515 8.244 1.00 94.25 76 PHE A O 1
ATOM 599 N N . GLU A 1 77 ? 2.483 9.294 7.030 1.00 95.12 77 GLU A N 1
ATOM 600 C CA . GLU A 1 77 ? 2.338 8.628 5.740 1.00 95.12 77 GLU A CA 1
ATOM 601 C C . GLU A 1 77 ? 3.670 8.059 5.250 1.00 95.12 77 GLU A C 1
ATOM 603 O O . GLU A 1 77 ? 4.677 8.761 5.147 1.00 95.12 77 GLU A O 1
ATOM 608 N N . HIS A 1 78 ? 3.660 6.780 4.881 1.00 94.75 78 HIS A N 1
ATOM 609 C CA . HIS A 1 78 ? 4.791 6.094 4.270 1.00 94.75 78 HIS A CA 1
ATOM 610 C C . HIS A 1 78 ? 4.447 5.664 2.849 1.00 94.75 78 HIS A C 1
ATOM 612 O O . HIS A 1 78 ? 3.479 4.936 2.633 1.00 94.75 78 HIS A O 1
ATOM 618 N N . ALA A 1 79 ? 5.271 6.080 1.890 1.00 95.44 79 ALA A N 1
ATOM 619 C CA . ALA A 1 79 ? 5.164 5.651 0.503 1.00 95.44 79 ALA A CA 1
ATOM 620 C C . ALA A 1 79 ? 6.020 4.402 0.253 1.00 95.44 79 ALA A C 1
ATOM 622 O O . ALA A 1 79 ? 7.215 4.373 0.578 1.00 95.44 79 ALA A O 1
ATOM 623 N N . PHE A 1 80 ? 5.402 3.398 -0.364 1.00 95.25 80 PHE A N 1
ATOM 624 C CA . PHE A 1 80 ? 6.040 2.162 -0.801 1.00 95.25 80 PHE A CA 1
ATOM 625 C C . PHE A 1 80 ? 5.868 1.997 -2.306 1.00 95.25 80 PHE A C 1
ATOM 627 O O . PHE A 1 80 ? 4.794 2.253 -2.843 1.00 95.25 80 PHE A O 1
ATOM 634 N N . ARG A 1 81 ? 6.923 1.537 -2.979 1.00 93.75 81 ARG A N 1
ATOM 635 C CA . ARG A 1 81 ? 6.942 1.303 -4.424 1.00 93.75 81 ARG A CA 1
ATOM 636 C C . ARG A 1 81 ? 7.015 -0.181 -4.714 1.00 93.75 81 ARG A C 1
ATOM 638 O O . ARG A 1 81 ? 7.861 -0.883 -4.163 1.00 93.75 81 ARG A O 1
ATOM 645 N N . SER A 1 82 ? 6.152 -0.646 -5.602 1.00 91.06 82 SER A N 1
ATOM 646 C CA . SER A 1 82 ? 6.209 -1.994 -6.151 1.00 91.06 82 SER A CA 1
ATOM 647 C C . SER A 1 82 ? 5.435 -2.029 -7.457 1.00 91.06 82 SER A C 1
ATOM 649 O O . SER A 1 82 ? 4.409 -1.377 -7.577 1.00 91.06 82 SER A O 1
ATOM 651 N N . ARG A 1 83 ? 5.927 -2.814 -8.414 1.00 89.69 83 ARG A N 1
ATOM 652 C CA . ARG A 1 83 ? 5.243 -3.089 -9.686 1.00 89.69 83 ARG A CA 1
ATOM 653 C C . ARG A 1 83 ? 4.728 -4.527 -9.762 1.00 89.69 83 ARG A C 1
ATOM 655 O O . ARG A 1 83 ? 4.387 -5.018 -10.830 1.00 89.69 83 ARG A O 1
ATOM 662 N N . GLU A 1 84 ? 4.745 -5.250 -8.644 1.00 89.88 84 GLU A N 1
ATOM 663 C CA . GLU A 1 84 ? 4.275 -6.633 -8.604 1.00 89.88 84 GLU A CA 1
ATOM 664 C C . GLU A 1 84 ? 2.747 -6.672 -8.475 1.00 89.88 84 GLU A C 1
ATOM 666 O O . GLU A 1 84 ? 2.198 -6.269 -7.449 1.00 89.88 84 GLU A O 1
ATOM 671 N N . HIS A 1 85 ? 2.055 -7.240 -9.467 1.00 87.81 85 HIS A N 1
ATOM 672 C CA . HIS A 1 85 ? 0.588 -7.377 -9.448 1.00 87.81 85 HIS A CA 1
ATOM 673 C C . HIS A 1 85 ? 0.056 -8.149 -8.231 1.00 87.81 85 HIS A C 1
ATOM 675 O O . HIS A 1 85 ? -1.014 -7.852 -7.712 1.00 87.81 85 HIS A O 1
ATOM 681 N N . ALA A 1 86 ? 0.818 -9.113 -7.707 1.00 87.44 86 ALA A N 1
ATOM 682 C CA . ALA A 1 86 ? 0.422 -9.828 -6.494 1.00 87.44 86 ALA A CA 1
ATOM 683 C C . ALA A 1 86 ? 0.368 -8.905 -5.260 1.00 87.44 86 ALA A C 1
ATOM 685 O O . ALA A 1 86 ? -0.443 -9.119 -4.358 1.00 87.44 86 ALA A O 1
ATOM 686 N N . ILE A 1 87 ? 1.225 -7.879 -5.212 1.00 89.38 87 ILE A N 1
ATOM 687 C CA . ILE A 1 87 ? 1.201 -6.857 -4.162 1.00 89.38 87 ILE A CA 1
ATOM 688 C C . ILE A 1 87 ? 0.015 -5.922 -4.383 1.00 89.38 87 ILE A C 1
ATOM 690 O O . ILE A 1 87 ? -0.722 -5.663 -3.433 1.00 89.38 87 ILE A O 1
ATOM 694 N N . GLU A 1 88 ? -0.201 -5.475 -5.619 1.00 93.06 88 GLU A N 1
ATOM 695 C CA . GLU A 1 88 ? -1.366 -4.673 -5.999 1.00 93.06 88 GLU A CA 1
ATOM 696 C C . GLU A 1 88 ? -2.670 -5.334 -5.532 1.00 93.06 88 GLU A C 1
ATOM 698 O O . GLU A 1 88 ? -3.462 -4.708 -4.832 1.00 93.06 88 GLU A O 1
ATOM 703 N N . ASP A 1 89 ? -2.863 -6.622 -5.822 1.00 91.31 89 ASP A N 1
ATOM 704 C CA . ASP A 1 89 ? -4.061 -7.366 -5.432 1.00 91.31 89 ASP A CA 1
ATOM 705 C C . ASP A 1 89 ? -4.277 -7.397 -3.916 1.00 91.31 89 ASP A C 1
ATOM 707 O O . ASP A 1 89 ? -5.397 -7.195 -3.432 1.00 91.31 89 ASP A O 1
ATOM 711 N N . VAL A 1 90 ? -3.206 -7.619 -3.149 1.00 91.12 90 VAL A N 1
ATOM 712 C CA . VAL A 1 90 ? -3.257 -7.638 -1.681 1.00 91.12 90 VAL A CA 1
ATOM 713 C C . VAL A 1 90 ? -3.592 -6.255 -1.129 1.00 91.12 90 VAL A C 1
ATOM 715 O O . VAL A 1 90 ? -4.448 -6.146 -0.250 1.00 91.12 90 VAL A O 1
ATOM 718 N N . ILE A 1 91 ? -2.952 -5.201 -1.636 1.00 93.44 91 ILE A N 1
ATOM 719 C CA . ILE A 1 91 ? -3.166 -3.829 -1.166 1.00 93.44 91 ILE A CA 1
ATOM 720 C C . ILE A 1 91 ? -4.547 -3.323 -1.577 1.00 93.44 91 ILE A C 1
ATOM 722 O O . ILE A 1 91 ? -5.245 -2.733 -0.757 1.00 93.44 91 ILE A O 1
ATOM 726 N N . ARG A 1 92 ? -4.991 -3.611 -2.801 1.00 92.06 92 ARG A N 1
ATOM 727 C CA . ARG A 1 92 ? -6.337 -3.290 -3.284 1.00 92.06 92 ARG A CA 1
ATOM 728 C C . ARG A 1 92 ? -7.406 -3.974 -2.437 1.00 92.06 92 ARG A C 1
ATOM 730 O O . ARG A 1 92 ? -8.390 -3.337 -2.065 1.00 92.06 92 ARG A O 1
ATOM 737 N N . CYS A 1 93 ? -7.194 -5.242 -2.081 1.00 89.81 93 CYS A N 1
ATOM 738 C CA . CYS A 1 93 ? -8.060 -5.965 -1.154 1.00 89.81 93 CYS A CA 1
ATOM 739 C C . CYS A 1 93 ? -8.078 -5.295 0.229 1.00 89.81 93 CYS A C 1
ATOM 741 O O . CYS A 1 93 ? -9.150 -4.960 0.732 1.00 89.81 93 CYS A O 1
ATOM 743 N N . ALA A 1 94 ? -6.904 -5.017 0.805 1.00 90.94 94 ALA A N 1
ATOM 744 C CA . ALA A 1 94 ? -6.789 -4.361 2.106 1.00 90.94 94 ALA A CA 1
ATOM 745 C C . ALA A 1 94 ? -7.465 -2.985 2.132 1.00 90.94 94 ALA A C 1
ATOM 747 O O . ALA A 1 94 ? -8.149 -2.643 3.093 1.00 90.94 94 ALA A O 1
ATOM 748 N N . TRP A 1 95 ? -7.303 -2.202 1.066 1.00 91.19 95 TRP A N 1
ATOM 749 C CA . TRP A 1 95 ? -7.888 -0.874 0.955 1.00 91.19 95 TRP A CA 1
ATOM 750 C C . TRP A 1 95 ? -9.412 -0.931 0.869 1.00 91.19 95 TRP A C 1
ATOM 752 O O . TRP A 1 95 ? -10.094 -0.206 1.596 1.00 91.19 95 TRP A O 1
ATOM 762 N N . ARG A 1 96 ? -9.953 -1.840 0.045 1.00 90.25 96 ARG A N 1
ATOM 763 C CA . ARG A 1 96 ? -11.400 -2.028 -0.110 1.00 90.25 96 ARG A CA 1
ATOM 764 C C . ARG A 1 96 ? -12.064 -2.488 1.184 1.00 90.25 96 ARG A C 1
ATOM 766 O O . ARG A 1 96 ? -13.097 -1.950 1.563 1.00 90.25 96 ARG A O 1
ATOM 773 N N . GLU A 1 97 ? -11.465 -3.460 1.866 1.00 88.44 97 GLU A N 1
ATOM 774 C CA . GLU A 1 97 ? -11.996 -4.003 3.123 1.00 88.44 97 GLU A CA 1
ATOM 775 C C . GLU A 1 97 ? -11.622 -3.143 4.346 1.00 88.44 97 GLU A C 1
ATOM 777 O O . GLU A 1 97 ? -12.056 -3.436 5.458 1.00 88.44 97 GLU A O 1
ATOM 782 N N . ARG A 1 98 ? -10.834 -2.072 4.144 1.00 88.81 98 ARG A N 1
ATOM 783 C CA . ARG A 1 98 ? -10.281 -1.191 5.189 1.00 88.81 98 ARG A CA 1
ATOM 784 C C . ARG A 1 98 ? -9.499 -1.944 6.275 1.00 88.81 98 ARG A C 1
ATOM 786 O O . ARG A 1 98 ? -9.457 -1.509 7.430 1.00 88.81 98 ARG A O 1
ATOM 793 N N . ASP A 1 99 ? -8.841 -3.032 5.886 1.00 90.50 99 ASP A N 1
ATOM 794 C CA . ASP A 1 99 ? -7.988 -3.831 6.760 1.00 90.50 99 ASP A CA 1
ATOM 795 C C . ASP A 1 99 ? -6.708 -3.062 7.131 1.00 90.50 99 ASP A C 1
ATOM 797 O O . ASP A 1 99 ? -6.143 -2.303 6.337 1.00 90.50 99 ASP A O 1
ATOM 801 N N . VAL A 1 100 ? -6.224 -3.282 8.355 1.00 91.94 100 VAL A N 1
ATOM 802 C CA . VAL A 1 100 ? -4.901 -2.811 8.783 1.00 91.94 100 VAL A CA 1
ATOM 803 C C . VAL A 1 100 ? -3.854 -3.756 8.204 1.00 91.94 100 VAL A C 1
ATOM 805 O O . VAL A 1 100 ? -4.036 -4.973 8.197 1.00 91.94 100 VAL A O 1
ATOM 808 N N . ILE A 1 101 ? -2.735 -3.222 7.728 1.00 93.94 101 ILE A N 1
ATOM 8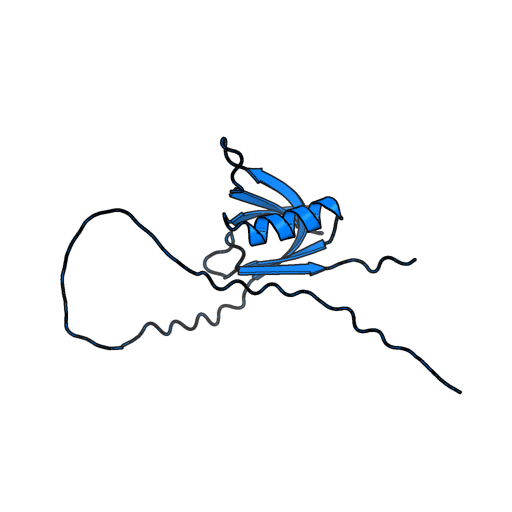09 C CA . ILE A 1 101 ? -1.636 -4.023 7.191 1.00 93.94 101 ILE A CA 1
ATOM 810 C C . ILE A 1 101 ? -0.326 -3.687 7.885 1.00 93.94 101 ILE A C 1
ATOM 812 O O . ILE A 1 101 ? -0.096 -2.558 8.312 1.00 93.94 101 ILE A O 1
ATOM 816 N N . THR A 1 102 ? 0.555 -4.677 7.977 1.00 94.94 102 THR A N 1
ATOM 817 C CA . THR A 1 102 ? 1.957 -4.468 8.338 1.00 94.94 102 THR A CA 1
ATOM 818 C C . THR A 1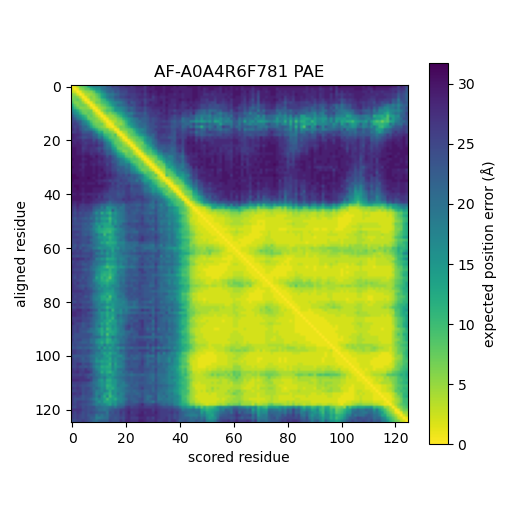 102 ? 2.817 -4.683 7.100 1.00 94.94 102 THR A C 1
ATOM 820 O O . THR A 1 102 ? 2.857 -5.789 6.558 1.00 94.94 102 THR A O 1
ATOM 823 N N . VAL A 1 103 ? 3.538 -3.647 6.686 1.00 93.94 103 VAL A N 1
ATOM 824 C CA . VAL A 1 103 ? 4.544 -3.702 5.623 1.00 93.94 103 VAL A CA 1
ATOM 825 C C . VAL A 1 103 ? 5.910 -3.950 6.252 1.00 93.94 103 VAL A C 1
ATOM 827 O O . VAL A 1 103 ? 6.274 -3.317 7.244 1.00 93.94 103 VAL A O 1
ATOM 830 N N . ILE A 1 104 ? 6.662 -4.896 5.699 1.00 93.56 104 ILE A N 1
ATOM 831 C CA . ILE A 1 104 ? 8.008 -5.259 6.140 1.00 93.56 104 ILE A CA 1
ATOM 832 C C . ILE A 1 104 ? 8.994 -4.874 5.041 1.00 93.56 104 ILE A C 1
ATOM 834 O O . ILE A 1 104 ? 8.852 -5.319 3.902 1.00 93.56 104 ILE A O 1
ATOM 838 N N . VAL A 1 105 ? 10.007 -4.089 5.399 1.00 92.56 105 VAL A N 1
ATOM 839 C CA . VAL A 1 105 ? 11.042 -3.593 4.482 1.00 92.56 105 VAL A CA 1
ATOM 840 C C . VAL A 1 105 ? 12.441 -3.907 4.994 1.00 92.56 105 VAL A C 1
ATOM 842 O O . VAL A 1 105 ? 12.681 -4.037 6.201 1.00 92.56 105 VAL A O 1
ATOM 845 N N . LEU A 1 106 ? 13.391 -4.018 4.070 1.00 89.69 106 LEU A N 1
ATOM 846 C CA . LEU A 1 106 ? 14.804 -4.139 4.416 1.00 89.69 106 LEU A CA 1
ATOM 847 C C . LEU A 1 106 ? 15.373 -2.766 4.774 1.00 89.69 106 LEU A C 1
ATOM 849 O O . LEU A 1 106 ? 14.957 -1.740 4.245 1.00 89.69 106 LEU A O 1
ATOM 853 N N . ARG A 1 107 ? 16.368 -2.730 5.669 1.00 85.56 107 ARG A N 1
ATOM 854 C CA . ARG A 1 107 ? 16.952 -1.461 6.139 1.00 85.56 107 ARG A CA 1
ATOM 855 C C . ARG A 1 107 ? 17.599 -0.645 5.014 1.00 85.56 107 ARG A C 1
ATOM 857 O O . ARG A 1 107 ? 17.620 0.576 5.109 1.00 85.56 107 ARG A O 1
ATOM 864 N N . HIS A 1 108 ? 18.153 -1.311 4.004 1.00 86.25 108 HIS A N 1
ATOM 865 C CA . HIS A 1 108 ? 18.805 -0.666 2.861 1.00 86.25 108 HIS A CA 1
ATOM 866 C C . HIS A 1 108 ? 17.816 -0.245 1.763 1.00 86.25 108 HIS A C 1
ATOM 868 O O . HIS A 1 108 ? 18.178 0.560 0.915 1.00 86.25 108 HIS A O 1
ATOM 874 N N . GLU A 1 109 ? 16.571 -0.728 1.813 1.00 86.81 109 GLU A N 1
ATOM 875 C CA . GLU A 1 109 ? 15.519 -0.435 0.833 1.00 86.81 109 GLU A CA 1
ATOM 876 C C . GLU A 1 109 ? 14.189 -0.150 1.554 1.00 86.81 109 GLU A C 1
ATOM 878 O O . GLU A 1 109 ? 13.243 -0.933 1.478 1.00 86.81 109 GLU A O 1
ATOM 883 N N . PRO A 1 110 ? 14.086 0.973 2.291 1.00 87.19 110 PRO A N 1
ATOM 884 C CA . PRO A 1 110 ? 12.928 1.260 3.141 1.00 87.19 110 PRO A CA 1
ATOM 885 C C . PRO A 1 110 ? 11.631 1.521 2.361 1.00 87.19 110 PRO A C 1
ATOM 887 O O . PRO A 1 110 ? 10.559 1.532 2.958 1.00 87.19 110 PRO A O 1
ATOM 890 N N . HIS A 1 111 ? 11.723 1.733 1.047 1.00 90.12 111 HIS A N 1
ATOM 891 C CA . HIS A 1 111 ? 10.585 2.008 0.167 1.00 90.12 111 HIS A CA 1
ATOM 892 C C . HIS A 1 111 ? 10.125 0.782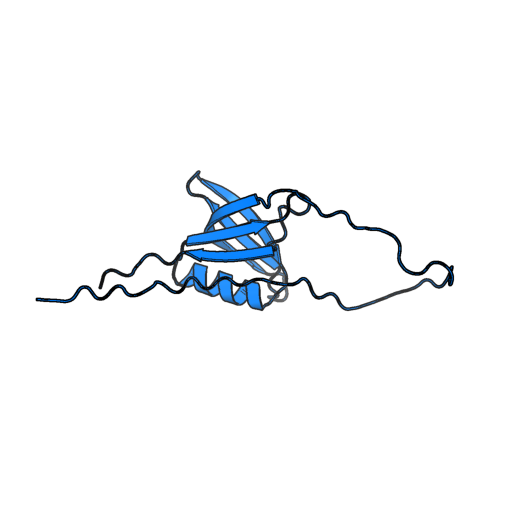 -0.626 1.00 90.12 111 HIS A C 1
ATOM 894 O O . HIS A 1 111 ? 9.103 0.865 -1.300 1.00 90.12 111 HIS A O 1
ATOM 900 N N . VAL A 1 112 ? 10.853 -0.339 -0.562 1.00 90.50 112 VAL A N 1
ATOM 901 C CA . VAL A 1 112 ? 10.516 -1.563 -1.299 1.00 90.50 112 VAL A CA 1
ATOM 902 C C . VAL A 1 112 ? 9.942 -2.587 -0.315 1.00 90.50 112 VAL A C 1
ATOM 904 O O . VAL A 1 112 ? 10.658 -3.063 0.573 1.00 90.50 112 VAL A O 1
ATOM 907 N N . PRO A 1 113 ? 8.645 -2.922 -0.417 1.00 91.06 113 PRO A N 1
ATOM 908 C CA . PRO A 1 113 ? 8.021 -3.909 0.449 1.00 91.06 113 PRO A CA 1
ATOM 909 C C . PRO A 1 113 ? 8.553 -5.308 0.125 1.00 91.06 113 PRO A C 1
ATOM 911 O O . PRO A 1 113 ? 8.459 -5.773 -1.004 1.00 91.06 113 PRO A O 1
ATOM 914 N N . VAL A 1 114 ? 9.072 -6.004 1.138 1.00 90.25 114 VAL A N 1
ATOM 915 C CA . VAL A 1 114 ? 9.554 -7.395 1.013 1.00 90.25 114 VAL A CA 1
ATOM 916 C C . VAL A 1 114 ? 8.506 -8.398 1.495 1.00 90.25 114 VAL A C 1
ATOM 918 O O . VAL A 1 114 ? 8.455 -9.545 1.052 1.00 90.25 114 VAL A O 1
ATOM 921 N N . SER A 1 115 ? 7.639 -7.984 2.418 1.00 89.88 115 SER A N 1
ATOM 922 C CA . SER A 1 115 ? 6.497 -8.788 2.845 1.00 89.88 115 SER A CA 1
ATOM 923 C C . SER A 1 115 ? 5.376 -7.901 3.361 1.00 89.88 115 SER A C 1
ATOM 925 O O . SER A 1 115 ? 5.618 -6.840 3.938 1.00 89.88 115 SER A O 1
ATOM 927 N N . ILE A 1 116 ? 4.144 -8.355 3.151 1.00 91.94 116 ILE A N 1
ATOM 928 C CA . ILE A 1 116 ? 2.930 -7.652 3.550 1.00 91.94 116 ILE A CA 1
ATOM 929 C C . ILE A 1 116 ? 2.077 -8.631 4.349 1.00 91.94 116 ILE A C 1
ATOM 931 O O . ILE A 1 116 ? 1.802 -9.750 3.907 1.00 91.94 116 ILE A O 1
ATOM 935 N N . VAL A 1 117 ? 1.690 -8.218 5.552 1.00 91.62 117 VAL A N 1
ATOM 936 C CA . VAL A 1 117 ? 0.849 -9.001 6.458 1.00 91.62 117 VAL A CA 1
ATOM 937 C C . VAL A 1 117 ? -0.487 -8.293 6.604 1.00 91.62 117 VAL A C 1
ATOM 939 O O . VAL A 1 117 ? -0.549 -7.193 7.151 1.00 91.62 117 VAL A O 1
ATOM 942 N N . LEU A 1 118 ? -1.554 -8.942 6.143 1.00 89.88 118 LEU A N 1
ATOM 943 C CA . LEU A 1 118 ? -2.926 -8.494 6.367 1.00 89.88 118 LEU A CA 1
ATOM 944 C C . LEU A 1 118 ? -3.307 -8.753 7.827 1.00 89.88 118 LEU A C 1
ATOM 946 O O . LEU A 1 118 ? -3.283 -9.898 8.286 1.00 89.88 118 LEU A O 1
ATOM 950 N N . ARG A 1 119 ? -3.671 -7.701 8.555 1.00 85.94 119 ARG A N 1
ATOM 951 C CA . ARG A 1 119 ? -4.193 -7.778 9.920 1.00 85.94 119 ARG A CA 1
ATOM 952 C C . ARG A 1 119 ? -5.680 -7.470 9.878 1.00 85.94 119 ARG A C 1
ATOM 954 O O . ARG A 1 119 ? -6.114 -6.335 10.044 1.00 85.94 119 ARG A O 1
ATOM 961 N N . ARG A 1 120 ? -6.463 -8.513 9.610 1.00 73.62 120 ARG A N 1
ATOM 962 C CA . ARG A 1 120 ? -7.921 -8.422 9.646 1.00 73.62 120 ARG A CA 1
ATOM 963 C C . ARG A 1 120 ? -8.367 -8.149 11.081 1.00 73.62 120 ARG A C 1
ATOM 965 O O . ARG A 1 120 ? -7.952 -8.872 11.988 1.00 73.62 120 ARG A O 1
ATOM 972 N N . ALA A 1 121 ? -9.234 -7.161 11.285 1.00 55.41 121 ALA A N 1
ATOM 973 C CA . ALA A 1 121 ? -10.016 -7.107 12.516 1.00 55.41 121 ALA A CA 1
ATOM 974 C C . ALA A 1 121 ? -10.992 -8.304 12.513 1.00 55.41 121 ALA A C 1
ATOM 976 O O . ALA A 1 121 ? -11.577 -8.593 11.460 1.00 55.41 121 ALA A O 1
ATOM 977 N N . PRO A 1 122 ? -11.173 -9.036 13.629 1.00 50.81 122 PRO A N 1
ATOM 978 C CA . PRO A 1 122 ? -12.238 -10.027 13.719 1.00 50.81 122 PRO A CA 1
ATOM 979 C C . PRO A 1 122 ? -13.560 -9.314 13.435 1.00 50.81 122 PRO A C 1
ATOM 981 O O . PRO A 1 122 ? -13.893 -8.340 14.111 1.00 50.81 122 PRO A O 1
ATOM 984 N N . ARG A 1 123 ? -14.307 -9.765 12.423 1.00 55.69 123 ARG A N 1
ATOM 985 C CA . ARG A 1 123 ? -15.704 -9.350 12.289 1.00 55.69 123 ARG A CA 1
ATOM 986 C C . ARG A 1 123 ? -16.432 -10.025 13.449 1.00 55.69 123 ARG A C 1
ATOM 988 O O . ARG A 1 123 ? -16.598 -11.240 13.427 1.00 55.69 123 ARG A O 1
ATOM 995 N N . LEU A 1 124 ? -16.749 -9.265 14.495 1.00 48.31 124 LEU A N 1
ATOM 996 C CA . LEU A 1 124 ? -17.744 -9.691 15.474 1.00 48.31 124 LEU A CA 1
ATOM 997 C C . LEU A 1 124 ? -19.067 -9.746 14.704 1.00 48.31 124 LEU A C 1
ATOM 999 O O . LEU A 1 124 ? -19.538 -8.717 14.218 1.00 48.31 124 LEU A O 1
ATOM 1003 N N . HIS A 1 125 ? -19.540 -10.968 14.472 1.00 55.41 125 HIS A N 1
ATOM 1004 C CA . HIS A 1 125 ? -20.858 -11.261 13.923 1.00 55.41 125 HIS A CA 1
ATOM 1005 C C . HIS A 1 125 ? -21.867 -11.275 15.065 1.00 55.41 125 HIS A C 1
ATOM 1007 O O . HIS A 1 125 ? -21.512 -11.852 16.119 1.00 55.41 125 HIS A O 1
#

Radius of gyration: 19.81 Å; Cα contacts (8 Å, |Δi|>4): 178; chains: 1; bounding box: 59×41×54 Å

Solvent-accessible surface area (backbone atoms only — not comparable to full-atom values): 8102 Å² total; per-residue (Å²): 134,88,82,85,84,86,78,82,80,82,75,63,71,54,80,63,76,91,77,87,87,87,89,89,83,90,85,82,88,85,78,95,80,78,82,89,78,83,80,84,69,77,71,83,59,73,62,46,75,50,55,26,34,60,73,48,77,39,58,50,99,86,67,50,58,46,26,37,31,32,34,29,89,89,71,49,76,45,68,35,47,46,74,51,64,73,55,51,54,53,50,52,49,30,44,74,72,65,28,37,34,36,40,30,17,43,72,93,41,72,40,39,70,49,32,50,35,64,45,71,73,82,79,86,125